Protein AF-A0A498ML73-F1 (afdb_monomer_lite)

Organism: Labeo rohita (NCBI:txid84645)

Sequence (102 aa):
MGKKHIMLTFDMLDWDADGEIGFEEFYLMVCILLSSEHDVEETFISHHFLPVFELLDMDGSKTINLKEFKAAGFLFNLKGSDFKKILNLFDITGDENYRDRF

Foldseek 3Di:
DDPVLVVLVQLLLVLVVPSDRDPVSVVVLVLLVVCQVVVNLVVSCLVCVVVVQSSLPSVVPSARDPVSCVSCVVSNVDDPVNVVVVCVVRCPPPPPPPPPDD

Radius of gyration: 13.8 Å; chains: 1; bounding box: 32×41×28 Å

InterPro domains:
  IPR002048 EF-hand domain [PS50222] (1-36)
  IPR002048 EF-hand domain [SM00054] (5-33)
  IPR002048 EF-hand domain [SM00054] (48-76)
  IPR011992 EF-hand domain pair [SSF47473] (6-95)
  IPR018247 EF-Hand 1, calcium-binding site [PS00018] (57-69)
  IPR042798 EF-hand calcium-binding domain-containing protein 9 [PTHR47065] (3-97)

pLDDT: mean 75.21, std 13.79, range [37.06, 94.38]

Secondary structure (DSSP, 8-state):
--HHHHHHHHHHH--S-SSS--HHHHHHHHHHHHHHHTT-HHHHHHHSHHHHHHHH-TT-SSS--HHHHHHHTTTTT--TTHHHHHHHHH-TT--GGGTT--

Structure (mmCIF, N/CA/C/O backbone):
data_AF-A0A498ML73-F1
#
_entry.id   AF-A0A498ML73-F1
#
loop_
_atom_site.group_PDB
_atom_site.id
_atom_site.type_symbol
_atom_site.label_atom_id
_atom_site.label_alt_id
_atom_site.label_comp_id
_atom_site.label_asym_id
_atom_site.label_entity_id
_atom_site.label_seq_id
_atom_site.pdbx_PDB_ins_code
_atom_site.Cartn_x
_atom_site.Cartn_y
_atom_site.Cartn_z
_atom_site.occupancy
_atom_site.B_iso_or_equiv
_atom_site.auth_seq_id
_atom_site.auth_comp_id
_atom_site.auth_asym_id
_atom_site.auth_atom_id
_atom_site.pdbx_PDB_model_num
ATOM 1 N N . MET A 1 1 ? -16.820 4.961 -11.156 1.00 60.12 1 MET A N 1
ATOM 2 C CA . MET A 1 1 ? -16.530 4.251 -9.890 1.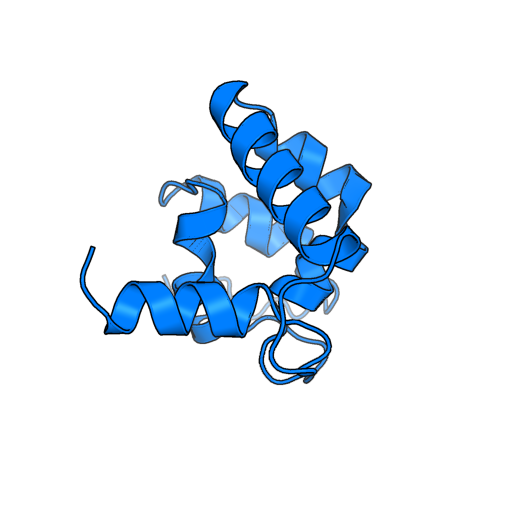00 60.12 1 MET A CA 1
ATOM 3 C C . MET A 1 1 ? -17.735 4.357 -8.967 1.00 60.12 1 MET A C 1
ATOM 5 O O . MET A 1 1 ? -18.358 5.408 -8.937 1.00 60.12 1 MET A O 1
ATOM 9 N N . GLY A 1 2 ? -18.108 3.286 -8.264 1.00 87.31 2 GLY A N 1
ATOM 10 C CA . GLY A 1 2 ? -19.201 3.324 -7.280 1.00 87.31 2 GLY A CA 1
ATOM 11 C C . GLY A 1 2 ? -18.695 3.671 -5.877 1.00 87.31 2 GLY A C 1
ATOM 12 O O . GLY A 1 2 ? -17.541 3.386 -5.571 1.00 87.31 2 GLY A O 1
ATOM 13 N N . LYS A 1 3 ? -19.567 4.207 -5.007 1.00 85.62 3 LYS A N 1
ATOM 14 C CA . LYS A 1 3 ? -19.248 4.609 -3.617 1.00 85.62 3 LYS A CA 1
ATOM 15 C C . LYS A 1 3 ? -18.418 3.572 -2.848 1.00 85.62 3 LYS A C 1
ATOM 17 O O . LYS A 1 3 ? -17.492 3.944 -2.150 1.00 85.62 3 LYS A O 1
ATOM 22 N N . LYS A 1 4 ? -18.705 2.277 -3.019 1.00 82.56 4 LYS A N 1
ATOM 23 C CA . LYS A 1 4 ? -17.956 1.190 -2.365 1.00 82.56 4 LYS A CA 1
ATOM 24 C C . LYS A 1 4 ? -16.471 1.148 -2.737 1.00 82.56 4 LYS A C 1
ATOM 26 O O . LYS A 1 4 ? -15.661 0.895 -1.865 1.00 82.56 4 LYS A O 1
ATOM 31 N N . HIS A 1 5 ? -16.126 1.393 -4.003 1.00 76.12 5 HIS A N 1
ATOM 32 C CA . HIS A 1 5 ? -14.723 1.417 -4.430 1.00 76.12 5 HIS A CA 1
ATOM 33 C C . HIS A 1 5 ? -14.002 2.656 -3.903 1.00 76.12 5 HIS A C 1
ATOM 35 O O . HIS A 1 5 ? -12.834 2.566 -3.562 1.00 76.12 5 HIS A O 1
ATOM 41 N N . ILE A 1 6 ? -14.706 3.790 -3.810 1.00 84.38 6 ILE A N 1
ATOM 42 C CA . ILE A 1 6 ? -14.147 5.023 -3.246 1.00 84.38 6 ILE A CA 1
ATOM 43 C C . ILE A 1 6 ? -13.846 4.830 -1.760 1.00 84.38 6 ILE A C 1
ATOM 45 O O . ILE A 1 6 ? -12.725 5.091 -1.360 1.00 84.38 6 ILE A O 1
ATOM 49 N N . MET A 1 7 ? -14.807 4.320 -0.977 1.00 88.12 7 MET A N 1
ATOM 50 C CA . MET A 1 7 ? -14.592 4.067 0.456 1.00 88.12 7 MET A CA 1
ATOM 51 C C . MET A 1 7 ? -13.476 3.044 0.668 1.00 88.12 7 MET A C 1
ATOM 53 O O . MET A 1 7 ? -12.582 3.302 1.443 1.00 88.12 7 MET A O 1
ATOM 57 N N . LEU A 1 8 ? -13.449 1.950 -0.104 1.00 82.62 8 LEU A N 1
ATOM 58 C CA . LEU A 1 8 ? -12.364 0.973 -0.002 1.00 82.62 8 LEU A CA 1
ATOM 59 C C . LEU A 1 8 ? -10.994 1.585 -0.335 1.00 82.62 8 LEU A C 1
ATOM 61 O O . LEU A 1 8 ? -10.029 1.303 0.3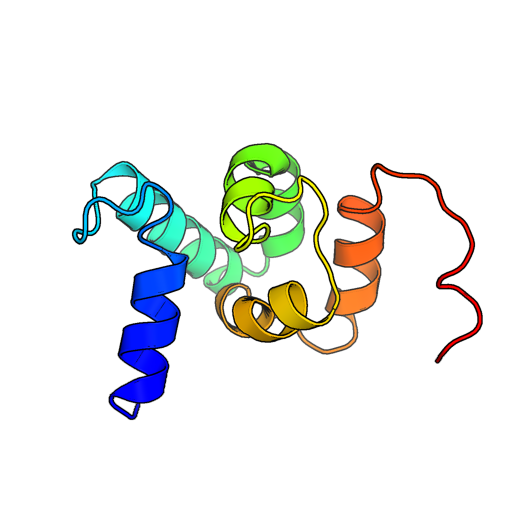48 1.00 82.62 8 LEU A O 1
ATOM 65 N N . THR A 1 9 ? -10.903 2.430 -1.366 1.00 81.19 9 THR A N 1
ATOM 66 C CA . THR A 1 9 ? -9.636 3.106 -1.707 1.00 81.19 9 THR A CA 1
ATOM 67 C C . THR A 1 9 ? -9.230 4.100 -0.622 1.00 81.19 9 THR A C 1
ATOM 69 O O . THR A 1 9 ? -8.051 4.225 -0.333 1.00 81.19 9 THR A O 1
ATOM 72 N N . PHE A 1 10 ? -10.202 4.799 -0.035 1.00 88.81 10 PHE A N 1
ATOM 73 C CA . PHE A 1 10 ? -9.976 5.722 1.070 1.00 88.81 10 PHE A CA 1
ATOM 74 C C . PHE A 1 10 ? -9.449 4.978 2.298 1.00 88.81 10 PHE A C 1
ATOM 76 O O . PHE A 1 10 ? -8.352 5.281 2.735 1.00 88.81 10 PHE A O 1
ATOM 83 N N . ASP A 1 11 ? -10.160 3.941 2.753 1.00 87.25 11 ASP A N 1
ATOM 84 C CA . ASP A 1 11 ? -9.797 3.122 3.920 1.00 87.25 11 ASP A CA 1
ATOM 85 C C . ASP A 1 11 ? -8.408 2.470 3.776 1.00 87.25 11 ASP A C 1
ATOM 87 O O . ASP A 1 11 ? -7.800 2.066 4.756 1.00 87.25 11 ASP A O 1
ATOM 91 N N . MET A 1 12 ? -7.922 2.311 2.543 1.00 81.69 12 MET A N 1
ATOM 92 C CA . MET A 1 12 ? -6.585 1.793 2.267 1.00 81.69 12 MET A CA 1
ATOM 93 C C . MET A 1 12 ? -5.497 2.859 2.311 1.00 81.69 12 MET A C 1
ATOM 95 O O . MET A 1 12 ? -4.354 2.521 2.580 1.00 81.69 12 MET A O 1
ATOM 99 N N . LEU A 1 13 ? -5.821 4.098 1.945 1.00 85.38 13 LEU A N 1
ATOM 100 C CA . LEU A 1 13 ? -4.862 5.199 1.893 1.00 85.38 13 LEU A CA 1
ATOM 101 C C . LEU A 1 13 ? -4.763 5.939 3.230 1.00 85.38 13 LEU A C 1
ATOM 103 O O . LEU A 1 13 ? -3.691 6.454 3.502 1.00 85.38 13 LEU A O 1
ATOM 107 N N . ASP A 1 14 ? -5.844 5.959 4.014 1.00 89.38 14 ASP A N 1
ATOM 108 C CA . ASP A 1 14 ? -5.923 6.425 5.408 1.00 89.38 14 ASP A CA 1
ATOM 109 C C . ASP A 1 14 ? -5.311 5.351 6.328 1.00 89.38 14 ASP A C 1
ATOM 111 O O . ASP A 1 14 ? -6.014 4.594 7.005 1.00 89.38 14 ASP A O 1
ATOM 115 N N . TRP A 1 15 ? -3.989 5.170 6.240 1.00 82.38 15 TRP A N 1
ATOM 116 C CA . TRP A 1 15 ? -3.295 4.075 6.927 1.00 82.38 15 TRP A CA 1
ATOM 117 C C . TRP A 1 15 ? -3.093 4.355 8.415 1.00 82.38 15 TRP A C 1
ATOM 119 O O . TRP A 1 15 ? -2.833 3.421 9.180 1.00 82.38 15 TRP A O 1
ATOM 129 N N . ASP A 1 16 ? -3.177 5.617 8.844 1.00 83.62 16 ASP A N 1
ATOM 130 C CA . ASP A 1 16 ? -3.122 5.982 10.261 1.00 83.62 16 ASP A CA 1
ATOM 131 C C . ASP A 1 16 ? -4.508 6.033 10.931 1.00 83.62 16 ASP A C 1
ATOM 133 O O . ASP A 1 16 ? -4.593 6.102 12.166 1.00 83.62 16 ASP A O 1
ATOM 137 N N . ALA A 1 17 ? -5.568 5.844 10.137 1.00 87.38 17 ALA A N 1
ATOM 138 C CA . ALA A 1 17 ? -6.963 5.767 10.547 1.00 87.38 17 ALA A CA 1
ATOM 139 C C . ALA A 1 17 ? -7.457 7.038 11.258 1.00 87.38 17 ALA A C 1
ATOM 141 O O . ALA A 1 17 ? -8.290 6.959 12.177 1.00 87.38 17 ALA A O 1
ATOM 142 N N . ASP A 1 18 ? -6.947 8.205 10.859 1.00 93.38 18 ASP A N 1
ATOM 143 C CA . ASP A 1 18 ? -7.390 9.500 11.371 1.00 93.38 18 ASP A CA 1
ATOM 144 C C . ASP A 1 18 ? -8.677 10.012 10.692 1.00 93.38 18 ASP A C 1
ATOM 146 O O . ASP A 1 18 ? -9.352 10.908 11.220 1.00 93.38 18 ASP A O 1
ATOM 150 N N . GLY A 1 19 ? -9.102 9.355 9.606 1.00 93.69 19 GLY A N 1
ATOM 151 C CA . GLY A 1 19 ? -10.314 9.677 8.859 1.00 93.69 19 GLY A CA 1
ATOM 152 C C . GLY A 1 19 ? -10.118 10.770 7.809 1.00 93.69 19 GLY A C 1
ATOM 153 O O . GLY A 1 19 ? -11.109 11.243 7.234 1.00 93.69 19 GLY A O 1
ATOM 154 N N . GLU A 1 20 ? -8.878 11.176 7.554 1.00 94.38 20 GLU A N 1
ATOM 155 C CA . GLU A 1 20 ? -8.460 12.096 6.507 1.00 94.38 20 GLU A CA 1
ATOM 156 C C . GLU A 1 20 ? -7.428 11.423 5.584 1.00 94.38 20 GLU A C 1
ATOM 158 O O . GLU A 1 20 ? -7.099 10.258 5.732 1.00 94.38 20 GLU A O 1
ATOM 163 N N . ILE A 1 21 ? -7.017 12.124 4.522 1.00 91.56 21 ILE A N 1
ATOM 164 C CA . ILE A 1 21 ? -5.859 11.712 3.722 1.00 91.56 21 ILE A CA 1
ATOM 165 C C . ILE A 1 21 ? -4.815 12.803 3.892 1.00 91.56 21 ILE A C 1
ATOM 167 O O . ILE A 1 21 ? -4.951 13.897 3.324 1.00 91.56 21 ILE A O 1
ATOM 171 N N . GLY A 1 22 ? -3.800 12.507 4.693 1.00 90.81 22 GLY A N 1
ATOM 172 C CA . GLY A 1 22 ? -2.671 13.375 4.976 1.00 90.81 22 GLY A CA 1
ATOM 173 C C . GLY A 1 22 ? -1.769 13.598 3.762 1.00 90.81 22 GLY A C 1
ATOM 174 O O . GLY A 1 22 ? -1.931 13.018 2.682 1.00 90.81 22 GLY A O 1
ATOM 175 N N . PHE A 1 23 ? -0.773 14.470 3.922 1.00 89.62 23 PHE A N 1
ATOM 176 C CA . PHE A 1 23 ? 0.162 14.766 2.837 1.00 89.62 23 PHE A CA 1
ATOM 177 C C . PHE A 1 23 ? 0.991 13.536 2.456 1.00 89.62 23 PHE A C 1
ATOM 179 O O . PHE A 1 23 ? 1.200 13.286 1.272 1.00 89.62 23 PHE A O 1
ATOM 186 N N . GLU A 1 24 ? 1.448 12.772 3.443 1.00 85.81 24 GLU A N 1
ATOM 187 C CA . GLU A 1 24 ? 2.244 11.561 3.267 1.00 85.81 24 GLU A CA 1
ATOM 188 C C . GLU A 1 24 ? 1.464 10.476 2.507 1.00 85.81 24 GLU A C 1
ATOM 190 O O . GLU A 1 24 ? 1.991 9.882 1.563 1.00 85.81 24 GLU A O 1
ATOM 195 N N . GLU A 1 25 ? 0.196 10.282 2.860 1.00 88.00 25 GLU A N 1
ATOM 196 C CA . GLU A 1 25 ? -0.731 9.328 2.237 1.00 88.00 25 GLU A CA 1
ATOM 197 C C . GLU A 1 25 ? -1.038 9.699 0.791 1.00 88.00 25 GLU A C 1
ATOM 199 O O . GLU A 1 25 ? -0.893 8.890 -0.134 1.00 88.00 25 GLU A O 1
ATOM 204 N N . PHE A 1 26 ? -1.361 10.974 0.568 1.00 88.56 26 PHE A N 1
ATOM 205 C CA . PHE A 1 26 ? -1.550 11.512 -0.770 1.00 88.56 26 PHE A CA 1
ATOM 206 C C . PHE A 1 26 ? -0.270 11.422 -1.614 1.00 88.56 26 PHE A C 1
ATOM 208 O O . PHE A 1 26 ? -0.319 11.065 -2.793 1.00 88.56 26 PHE A O 1
ATOM 215 N N . TYR A 1 27 ? 0.889 11.725 -1.028 1.00 87.19 27 TYR A N 1
ATOM 216 C CA . TYR A 1 27 ? 2.182 11.638 -1.699 1.00 87.19 27 TYR A CA 1
ATOM 217 C C . TYR A 1 27 ? 2.480 10.204 -2.143 1.00 87.19 27 TYR A C 1
ATOM 219 O O . TYR A 1 27 ? 2.832 9.993 -3.306 1.00 87.19 27 TYR A O 1
ATOM 227 N N . LEU A 1 28 ? 2.278 9.212 -1.267 1.00 84.94 28 LEU A N 1
ATOM 228 C CA . LEU A 1 28 ? 2.488 7.809 -1.619 1.00 84.94 28 LEU A CA 1
ATOM 229 C C . LEU A 1 28 ? 1.542 7.374 -2.742 1.00 84.94 28 LEU A C 1
ATOM 231 O O . LEU A 1 28 ? 1.994 6.752 -3.703 1.00 84.94 28 LEU A O 1
ATOM 235 N N . MET A 1 29 ? 0.264 7.764 -2.680 1.00 84.12 29 MET A N 1
ATOM 236 C CA . MET A 1 29 ? -0.701 7.518 -3.756 1.00 84.12 29 MET A CA 1
ATOM 237 C C . MET A 1 29 ? -0.203 8.071 -5.100 1.00 84.12 29 MET A C 1
ATOM 239 O O . MET A 1 29 ? -0.225 7.364 -6.109 1.00 84.12 29 MET A O 1
ATOM 243 N N . VAL A 1 30 ? 0.274 9.319 -5.131 1.00 85.81 30 VAL A N 1
ATOM 244 C CA . VAL A 1 30 ? 0.819 9.937 -6.350 1.00 85.81 30 VAL A CA 1
ATOM 245 C C . VAL A 1 30 ? 2.050 9.180 -6.849 1.00 85.81 30 VAL A C 1
ATOM 247 O O . VAL A 1 30 ? 2.159 8.923 -8.048 1.00 85.81 30 VAL A O 1
ATOM 250 N N . CYS A 1 31 ? 2.956 8.776 -5.958 1.00 86.94 31 CYS A N 1
ATOM 251 C CA . CYS A 1 31 ? 4.126 7.989 -6.334 1.00 86.94 31 CYS A CA 1
ATOM 252 C C . CYS A 1 31 ? 3.755 6.622 -6.926 1.00 86.94 31 CYS A C 1
ATOM 254 O O . CYS A 1 31 ? 4.355 6.219 -7.921 1.00 86.94 31 CYS A O 1
ATOM 256 N N . ILE A 1 32 ? 2.748 5.941 -6.370 1.00 81.94 32 ILE A N 1
ATOM 257 C CA . ILE A 1 32 ? 2.227 4.679 -6.913 1.00 81.94 32 ILE A CA 1
ATOM 258 C C . ILE A 1 32 ? 1.691 4.900 -8.333 1.00 81.94 32 ILE A C 1
ATOM 260 O O . ILE A 1 32 ? 2.082 4.180 -9.253 1.00 81.94 32 ILE A O 1
ATOM 264 N N . LEU A 1 33 ? 0.869 5.933 -8.541 1.00 82.69 33 LEU A N 1
ATOM 265 C CA . LEU A 1 33 ? 0.305 6.253 -9.856 1.00 82.69 33 LEU A CA 1
ATOM 266 C C . LEU A 1 33 ? 1.388 6.580 -10.892 1.00 82.69 33 LEU A C 1
ATOM 268 O O . LEU A 1 33 ? 1.362 6.031 -11.991 1.00 82.69 33 LEU A O 1
ATOM 272 N N . LEU A 1 34 ? 2.368 7.414 -10.531 1.00 84.31 34 LEU A N 1
ATOM 273 C CA . LEU A 1 34 ? 3.500 7.750 -11.400 1.00 84.31 34 LEU A CA 1
ATOM 274 C C . LEU A 1 34 ? 4.370 6.532 -11.708 1.00 84.31 34 LEU A C 1
ATOM 276 O O . LEU A 1 34 ? 4.845 6.383 -12.832 1.00 84.31 34 LEU A O 1
ATOM 280 N N . SER A 1 35 ? 4.573 5.647 -10.726 1.00 84.56 35 SER A N 1
ATOM 281 C CA . SER A 1 35 ? 5.325 4.414 -10.950 1.00 84.56 35 SER A CA 1
ATOM 282 C C . SER A 1 35 ? 4.652 3.537 -12.001 1.00 84.56 35 SER A C 1
ATOM 284 O O . SER A 1 35 ? 5.354 2.943 -12.815 1.00 84.56 35 SER A O 1
ATOM 286 N N . SER A 1 36 ? 3.314 3.534 -12.042 1.00 79.19 36 SER A N 1
ATOM 287 C CA . SER A 1 36 ? 2.575 2.780 -13.048 1.00 79.19 36 SER A CA 1
ATOM 288 C C . SER A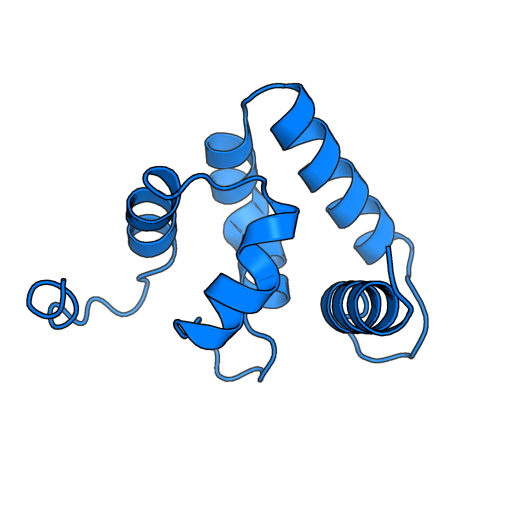 1 36 ? 2.493 3.465 -14.404 1.00 79.19 36 SER A C 1
ATOM 290 O O . SER A 1 36 ? 2.580 2.802 -15.432 1.00 79.19 36 SER A O 1
ATOM 292 N N . GLU A 1 37 ? 2.403 4.795 -14.446 1.00 80.56 37 GLU A N 1
ATOM 293 C CA . GLU A 1 37 ? 2.469 5.540 -15.711 1.00 80.56 37 GLU A CA 1
ATOM 294 C C . GLU A 1 37 ? 3.811 5.338 -16.441 1.00 80.56 37 GLU A C 1
ATOM 296 O O . GLU A 1 37 ? 3.876 5.421 -17.669 1.00 80.56 37 GLU A O 1
ATOM 301 N N . HIS A 1 38 ? 4.878 5.053 -15.692 1.00 84.69 38 HIS A N 1
ATOM 30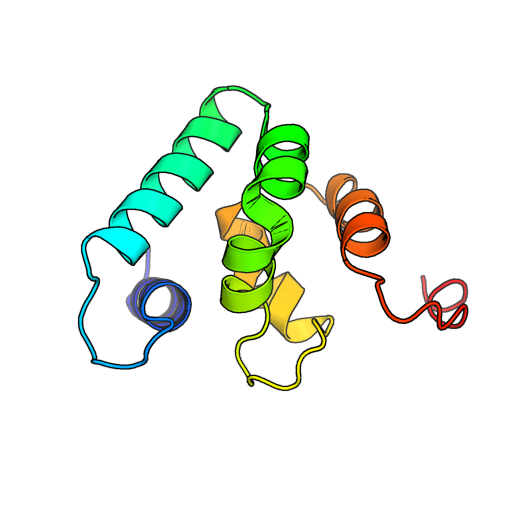2 C CA . HIS A 1 38 ? 6.232 4.886 -16.213 1.00 84.69 38 HIS A CA 1
ATOM 303 C C . HIS A 1 38 ? 6.732 3.432 -16.261 1.00 84.69 38 HIS A C 1
ATOM 305 O O . HIS A 1 38 ? 7.905 3.235 -16.578 1.00 84.69 38 HIS A O 1
ATOM 311 N N . ASP A 1 39 ? 5.887 2.434 -15.971 1.00 81.31 39 ASP A N 1
ATOM 312 C CA . ASP A 1 39 ? 6.251 1.005 -15.926 1.00 81.31 39 ASP A CA 1
ATOM 313 C C . ASP A 1 39 ? 7.460 0.704 -14.991 1.00 81.31 39 ASP A C 1
ATOM 315 O O . ASP A 1 39 ? 8.352 -0.090 -15.315 1.00 81.31 39 ASP A O 1
ATOM 319 N N . VAL A 1 40 ? 7.542 1.381 -13.836 1.00 82.62 40 VAL A N 1
ATOM 320 C CA . VAL A 1 40 ? 8.624 1.238 -12.832 1.00 82.62 40 VAL A CA 1
ATOM 321 C C . VAL A 1 40 ? 8.126 0.779 -11.455 1.00 82.62 40 VAL A C 1
ATOM 323 O O . VAL A 1 40 ? 8.823 0.963 -10.453 1.00 82.62 40 VAL A O 1
ATOM 326 N N . GLU A 1 41 ? 6.955 0.149 -11.377 1.00 79.50 41 GLU A N 1
ATOM 327 C CA . GLU A 1 41 ? 6.317 -0.285 -10.126 1.00 79.50 41 GLU A CA 1
ATOM 328 C C . GLU A 1 41 ? 7.222 -1.220 -9.312 1.00 79.50 41 GLU A C 1
ATOM 330 O O . GLU A 1 41 ? 7.358 -1.053 -8.104 1.00 79.50 41 GLU A O 1
ATOM 335 N N . GLU A 1 42 ? 7.908 -2.164 -9.970 1.00 75.25 42 GLU A N 1
ATOM 336 C CA . GLU A 1 42 ? 8.816 -3.119 -9.310 1.00 75.25 42 GLU A CA 1
ATOM 337 C C . GLU A 1 42 ? 9.967 -2.390 -8.590 1.00 75.25 42 GLU A C 1
ATOM 339 O O . GLU A 1 42 ? 10.274 -2.682 -7.433 1.00 75.25 42 GLU A O 1
ATOM 344 N N . THR A 1 43 ? 10.548 -1.376 -9.244 1.00 80.19 43 THR A N 1
ATOM 345 C CA . THR A 1 43 ? 11.613 -0.539 -8.665 1.00 80.19 43 THR A CA 1
ATOM 346 C C . THR A 1 43 ? 11.070 0.360 -7.558 1.00 80.19 43 THR A C 1
ATOM 348 O O . THR A 1 43 ? 11.737 0.578 -6.546 1.00 80.19 43 THR A O 1
ATOM 351 N N . PHE A 1 44 ? 9.866 0.906 -7.734 1.00 84.25 44 PHE A N 1
ATOM 352 C CA . PHE A 1 44 ? 9.234 1.740 -6.722 1.00 84.25 44 PHE A CA 1
ATOM 353 C C . PHE A 1 44 ? 8.973 0.944 -5.438 1.00 84.25 44 PHE A C 1
ATOM 355 O O . PHE A 1 44 ? 9.421 1.363 -4.368 1.00 84.25 44 PHE A O 1
ATOM 362 N N . ILE A 1 45 ? 8.344 -0.229 -5.566 1.00 78.38 45 ILE A N 1
ATOM 363 C CA . ILE A 1 45 ? 8.041 -1.146 -4.463 1.00 78.38 45 ILE A CA 1
ATOM 364 C C . ILE A 1 45 ? 9.325 -1.589 -3.759 1.00 78.38 45 ILE A C 1
ATOM 366 O O . ILE A 1 45 ? 9.364 -1.596 -2.534 1.00 78.38 45 ILE A O 1
ATOM 370 N N . SER A 1 46 ? 10.400 -1.906 -4.490 1.00 77.12 46 SER A N 1
ATOM 371 C CA . SER A 1 46 ? 11.654 -2.335 -3.857 1.00 77.12 46 SER A CA 1
ATOM 372 C C . SER A 1 46 ? 12.302 -1.239 -3.002 1.00 77.12 46 SER A C 1
ATOM 374 O O . SER A 1 46 ? 12.891 -1.537 -1.966 1.00 77.12 46 SER A O 1
ATOM 376 N N . HIS A 1 47 ? 12.217 0.028 -3.425 1.00 82.56 47 HIS A N 1
ATOM 377 C CA . HIS A 1 47 ? 12.809 1.159 -2.697 1.00 82.56 47 HIS A CA 1
ATOM 378 C C . HIS A 1 47 ? 11.914 1.687 -1.572 1.00 82.56 47 HIS A C 1
ATOM 380 O O . HIS A 1 47 ? 12.425 2.194 -0.577 1.00 82.56 47 HIS A O 1
ATOM 386 N N . HIS A 1 48 ? 10.595 1.551 -1.715 1.00 81.38 48 HIS A N 1
ATOM 387 C CA . HIS A 1 48 ? 9.595 2.024 -0.754 1.00 81.38 48 HIS A CA 1
ATOM 388 C C . HIS A 1 48 ? 8.876 0.854 -0.080 1.00 81.38 48 HIS A C 1
ATOM 390 O O . HIS A 1 48 ? 7.707 0.954 0.280 1.00 81.38 48 HIS A O 1
ATOM 396 N N . PHE A 1 49 ? 9.594 -0.258 0.093 1.00 78.00 49 PHE A N 1
ATOM 397 C CA . PHE A 1 49 ? 9.050 -1.518 0.583 1.00 78.00 49 PHE A CA 1
ATOM 398 C C . PHE A 1 49 ? 8.270 -1.359 1.888 1.00 78.00 49 PHE A C 1
ATOM 400 O O . PHE A 1 49 ? 7.177 -1.893 1.992 1.00 78.00 49 PHE A O 1
ATOM 407 N N . LEU A 1 50 ? 8.816 -0.631 2.869 1.00 81.62 50 LEU A N 1
ATOM 408 C CA . LEU A 1 50 ? 8.195 -0.479 4.189 1.00 81.62 50 LEU A CA 1
ATOM 409 C C . LEU A 1 50 ? 6.855 0.280 4.115 1.00 81.62 50 LEU A C 1
ATOM 411 O O . LEU A 1 50 ? 5.852 -0.311 4.502 1.00 81.62 50 LEU A O 1
ATOM 415 N N . PRO A 1 51 ? 6.786 1.499 3.540 1.00 80.88 51 PRO A N 1
ATOM 416 C CA . PRO A 1 51 ? 5.508 2.185 3.333 1.00 80.88 51 PRO A CA 1
ATOM 417 C C . PRO A 1 51 ? 4.500 1.377 2.512 1.00 80.88 51 PRO A C 1
ATOM 419 O O . PRO A 1 51 ? 3.315 1.357 2.819 1.00 80.88 51 PRO A O 1
ATOM 422 N N . VAL A 1 52 ? 4.958 0.684 1.463 1.00 81.12 52 VAL A N 1
ATOM 423 C CA . VAL A 1 52 ? 4.071 -0.156 0.647 1.00 81.12 52 VAL A CA 1
ATOM 424 C C . VAL A 1 52 ? 3.585 -1.372 1.438 1.00 81.12 52 VAL A C 1
ATOM 426 O O . VAL A 1 52 ? 2.440 -1.773 1.285 1.00 81.12 52 VAL A O 1
ATOM 429 N N . PHE A 1 53 ? 4.425 -1.966 2.281 1.00 81.06 53 PHE A N 1
ATOM 430 C CA . PHE A 1 53 ? 4.040 -3.080 3.138 1.00 81.06 53 PHE A CA 1
ATOM 431 C C . PHE A 1 53 ? 2.976 -2.657 4.150 1.00 81.06 53 PHE A C 1
ATOM 433 O O . PHE A 1 53 ? 1.960 -3.331 4.263 1.00 81.06 53 PHE A O 1
ATOM 440 N N . GLU A 1 54 ? 3.188 -1.533 4.835 1.00 81.75 54 GLU A N 1
ATOM 441 C CA . GLU A 1 54 ? 2.234 -0.975 5.803 1.00 81.75 54 GLU A CA 1
ATOM 442 C C . GLU A 1 54 ? 0.893 -0.640 5.136 1.00 81.75 54 GLU A C 1
ATOM 444 O O . GLU A 1 54 ? -0.155 -0.966 5.680 1.00 81.75 54 GLU A O 1
ATOM 449 N N . LEU A 1 55 ? 0.917 -0.117 3.904 1.00 82.44 55 LEU A N 1
ATOM 450 C CA . LEU A 1 55 ? -0.284 0.099 3.089 1.00 82.44 55 LEU A CA 1
ATOM 451 C C . LEU A 1 55 ? -1.037 -1.208 2.757 1.00 82.44 55 LEU A C 1
ATOM 453 O O . LEU A 1 55 ? -2.258 -1.218 2.601 1.00 82.44 55 LEU A O 1
ATOM 457 N N . LEU A 1 56 ? -0.312 -2.314 2.569 1.00 81.44 56 LEU A N 1
ATOM 458 C CA . LEU A 1 56 ? -0.891 -3.611 2.208 1.00 81.44 56 LEU A CA 1
ATOM 459 C C . LEU A 1 56 ? -1.379 -4.407 3.430 1.00 81.44 56 LEU A C 1
ATOM 461 O O . LEU A 1 56 ? -2.309 -5.197 3.284 1.00 81.44 56 LEU A O 1
A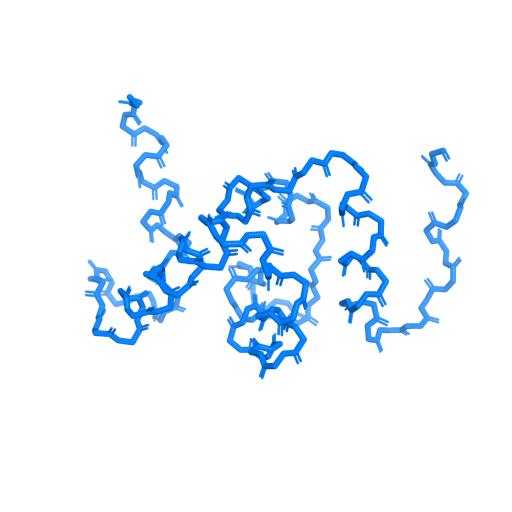TOM 465 N N . ASP A 1 57 ? -0.776 -4.216 4.600 1.00 83.25 57 ASP A N 1
ATOM 466 C CA . ASP A 1 57 ? -1.091 -4.890 5.870 1.00 83.25 57 ASP A CA 1
ATOM 467 C C . ASP A 1 57 ? -2.305 -4.247 6.566 1.00 83.25 57 ASP A C 1
ATOM 469 O O . ASP A 1 57 ? -2.204 -3.650 7.636 1.00 83.25 57 ASP A O 1
ATOM 473 N N . MET A 1 58 ? -3.474 -4.348 5.929 1.00 81.88 58 MET A N 1
ATOM 474 C CA . MET A 1 58 ? -4.698 -3.649 6.353 1.00 81.88 58 MET A CA 1
ATOM 475 C C . MET A 1 58 ? -5.180 -4.032 7.756 1.00 81.88 58 MET A C 1
ATOM 477 O O . MET A 1 58 ? -5.882 -3.249 8.396 1.00 81.88 58 MET A O 1
ATOM 481 N N . ASP A 1 59 ? -4.886 -5.248 8.222 1.00 83.25 59 ASP A N 1
ATOM 482 C CA . ASP A 1 59 ? -5.255 -5.695 9.567 1.00 83.25 59 ASP A CA 1
ATOM 483 C C . ASP A 1 59 ? -4.144 -5.502 10.618 1.00 83.25 59 ASP A C 1
ATOM 485 O O . ASP A 1 59 ? -4.348 -5.823 11.795 1.00 83.25 59 ASP A O 1
ATOM 489 N N . GLY A 1 60 ? -2.993 -4.945 10.219 1.00 83.88 60 GLY A N 1
ATOM 490 C CA . GLY A 1 60 ? -1.836 -4.710 11.082 1.00 83.88 60 GLY A CA 1
ATOM 491 C C . GLY A 1 60 ? -1.194 -5.995 11.619 1.00 83.88 60 GLY A C 1
ATOM 492 O O . GLY A 1 60 ? -0.507 -5.964 12.651 1.00 83.88 60 GLY A O 1
ATOM 493 N N . SER A 1 61 ? -1.442 -7.145 10.982 1.00 85.31 61 SER A N 1
ATOM 494 C CA . SER A 1 61 ? -0.910 -8.449 11.396 1.00 85.31 61 SER A CA 1
ATOM 495 C C . SER A 1 61 ? 0.593 -8.595 11.173 1.00 85.31 61 SER A C 1
ATOM 497 O O . SER A 1 61 ? 1.193 -9.551 11.677 1.00 85.31 61 SER A O 1
ATOM 499 N N . LYS A 1 62 ? 1.221 -7.646 10.472 1.00 83.12 62 LYS A N 1
ATOM 500 C CA . LYS A 1 62 ? 2.605 -7.702 9.987 1.00 83.12 62 LYS A CA 1
ATOM 501 C C . LYS A 1 62 ? 2.813 -8.824 8.980 1.00 83.12 62 LYS A C 1
ATOM 503 O O . LYS A 1 62 ? 3.931 -9.325 8.834 1.00 83.12 62 LYS A O 1
ATOM 508 N N . THR A 1 63 ? 1.750 -9.225 8.287 1.00 80.31 63 THR A N 1
ATOM 509 C CA . THR A 1 63 ? 1.783 -10.213 7.209 1.00 80.31 63 THR A CA 1
ATOM 510 C C . THR A 1 63 ? 0.760 -9.842 6.151 1.00 80.31 63 THR A C 1
ATOM 512 O O . THR A 1 63 ? -0.373 -9.548 6.485 1.00 80.31 63 THR A O 1
ATOM 515 N N . ILE A 1 64 ? 1.116 -9.932 4.869 1.00 77.75 64 ILE A N 1
ATOM 516 C CA . ILE A 1 64 ? 0.159 -9.650 3.793 1.00 77.75 64 ILE A CA 1
ATOM 517 C C . ILE A 1 64 ? -0.499 -10.958 3.357 1.00 77.75 64 ILE A C 1
ATOM 519 O O . ILE A 1 64 ? 0.137 -11.830 2.757 1.00 77.75 64 ILE A O 1
ATOM 523 N N . ASN A 1 65 ? -1.793 -11.100 3.624 1.00 78.94 65 ASN A N 1
ATOM 524 C CA . ASN A 1 65 ? -2.567 -12.254 3.191 1.00 78.94 65 ASN A CA 1
ATOM 525 C C . ASN A 1 65 ? -3.179 -12.057 1.786 1.00 78.94 65 ASN A C 1
ATOM 527 O O . ASN A 1 65 ? -3.245 -10.965 1.222 1.00 78.94 65 ASN A O 1
ATOM 531 N N . LEU A 1 66 ? -3.680 -13.146 1.184 1.00 75.25 66 LEU A N 1
ATOM 532 C CA . LEU A 1 66 ? -4.230 -13.115 -0.180 1.00 75.25 66 LEU A CA 1
ATOM 533 C C . LEU A 1 66 ? -5.429 -12.161 -0.341 1.00 75.25 66 LEU A C 1
ATOM 535 O O . LEU A 1 66 ? -5.687 -11.694 -1.452 1.00 75.25 66 LEU A O 1
ATOM 539 N N . LYS A 1 67 ? -6.209 -11.922 0.720 1.00 81.56 67 LYS A N 1
ATOM 540 C CA . LYS A 1 67 ? -7.371 -11.026 0.657 1.00 81.56 67 LYS A CA 1
ATOM 541 C C . LYS A 1 67 ? -6.922 -9.574 0.617 1.00 81.56 67 LYS A C 1
ATOM 543 O O . LYS A 1 67 ? -7.406 -8.851 -0.246 1.00 81.56 67 LYS A O 1
ATOM 548 N N . GLU A 1 68 ? -5.990 -9.196 1.483 1.00 80.50 68 GLU A N 1
ATOM 549 C CA . GLU A 1 68 ? -5.387 -7.859 1.524 1.00 80.50 68 GLU A CA 1
ATOM 550 C C . GLU A 1 68 ? -4.708 -7.530 0.200 1.00 80.50 68 GLU A C 1
ATOM 552 O O . GLU A 1 68 ? -5.022 -6.529 -0.442 1.00 80.50 68 GLU A O 1
ATOM 557 N N . PHE A 1 69 ? -3.901 -8.462 -0.310 1.00 76.06 69 PHE A N 1
ATOM 558 C CA . PHE A 1 69 ? -3.253 -8.289 -1.603 1.00 76.06 69 PHE A CA 1
ATOM 559 C C . PHE A 1 69 ? -4.256 -8.121 -2.752 1.00 76.06 69 PHE A C 1
ATOM 561 O O . PHE A 1 69 ? -4.084 -7.272 -3.620 1.00 76.06 69 PHE A O 1
ATOM 568 N N . LYS A 1 70 ? -5.336 -8.917 -2.786 1.00 76.00 70 LYS A N 1
ATOM 569 C CA . LYS A 1 70 ? -6.385 -8.779 -3.814 1.00 76.00 70 LYS A CA 1
ATOM 570 C C . LYS A 1 70 ? -7.174 -7.484 -3.675 1.00 76.00 70 LYS A C 1
ATOM 572 O O . LYS A 1 70 ? -7.593 -6.937 -4.692 1.00 76.00 70 LYS A O 1
ATOM 577 N N . ALA A 1 71 ? -7.401 -7.032 -2.446 1.00 77.88 71 ALA A N 1
ATOM 578 C CA . ALA A 1 71 ? -8.052 -5.763 -2.178 1.00 77.88 71 ALA A CA 1
ATOM 579 C C . ALA A 1 71 ? -7.181 -4.596 -2.654 1.00 77.88 71 ALA A C 1
ATOM 581 O O . ALA A 1 71 ? -7.740 -3.642 -3.171 1.00 77.88 71 ALA A O 1
ATOM 582 N N . ALA A 1 72 ? -5.849 -4.713 -2.583 1.00 75.38 72 ALA A N 1
ATOM 583 C CA . ALA A 1 72 ? -4.913 -3.650 -2.947 1.00 75.38 72 ALA A CA 1
ATOM 584 C C . ALA A 1 72 ? -4.282 -3.713 -4.332 1.00 75.38 72 ALA A C 1
ATOM 586 O O . ALA A 1 72 ? -3.797 -2.699 -4.829 1.00 75.38 72 ALA A O 1
ATOM 587 N N . GLY A 1 73 ? -4.301 -4.870 -4.990 1.00 72.12 73 GLY A N 1
ATOM 588 C CA . GLY A 1 73 ? -3.588 -5.078 -6.252 1.00 72.12 73 GLY A CA 1
ATOM 589 C C . GLY A 1 73 ? -4.006 -4.127 -7.378 1.00 72.12 73 GLY A C 1
ATOM 590 O O . GLY A 1 73 ? -3.228 -3.901 -8.302 1.00 72.12 73 GLY A O 1
ATOM 591 N N . PHE A 1 74 ? -5.200 -3.526 -7.290 1.00 74.50 74 PHE A N 1
ATOM 592 C CA . PHE A 1 74 ? -5.649 -2.512 -8.245 1.00 74.50 74 PHE A CA 1
ATOM 593 C C . PHE A 1 74 ? -4.858 -1.197 -8.158 1.00 74.50 74 PHE A C 1
ATOM 595 O O . PHE A 1 74 ? -4.748 -0.520 -9.176 1.00 74.50 74 PHE A O 1
ATOM 602 N N . LEU A 1 75 ? -4.311 -0.836 -6.987 1.00 71.75 75 LEU A N 1
ATOM 603 C CA . LEU A 1 75 ? -3.550 0.408 -6.793 1.00 71.75 75 LEU A CA 1
ATOM 604 C C . LEU A 1 75 ? -2.269 0.418 -7.626 1.00 71.75 75 LEU A C 1
ATOM 606 O O . LEU A 1 75 ? -1.886 1.443 -8.173 1.00 71.75 75 LEU A O 1
ATOM 610 N N . PHE A 1 76 ? -1.647 -0.746 -7.757 1.00 69.44 76 PHE A N 1
ATOM 611 C CA . PHE A 1 76 ? -0.351 -0.919 -8.401 1.00 69.44 76 PHE A CA 1
ATOM 612 C C . PHE A 1 76 ? -0.470 -1.403 -9.854 1.00 69.44 76 PHE A C 1
ATOM 614 O O . PHE A 1 76 ? 0.527 -1.808 -10.437 1.00 69.44 76 PHE A O 1
ATOM 621 N N . ASN A 1 77 ? -1.685 -1.420 -10.427 1.00 67.06 77 ASN A N 1
ATOM 622 C CA . ASN A 1 77 ? -1.952 -1.905 -11.791 1.00 67.06 77 ASN A CA 1
ATOM 623 C C . ASN A 1 77 ? -1.383 -3.313 -12.078 1.00 67.06 77 ASN A C 1
ATOM 625 O O . ASN A 1 77 ? -1.036 -3.658 -13.209 1.00 67.06 77 ASN A O 1
ATOM 629 N N . LEU A 1 78 ? -1.286 -4.147 -11.041 1.00 62.34 78 LEU A N 1
ATOM 630 C CA . LEU A 1 78 ? -0.587 -5.424 -11.126 1.00 62.34 78 LEU A CA 1
ATOM 631 C C . LEU A 1 78 ? -1.409 -6.392 -11.963 1.00 62.34 78 LEU A C 1
ATOM 633 O O . LEU A 1 78 ? -2.521 -6.784 -11.593 1.00 62.34 78 LEU A O 1
ATOM 637 N N . LYS A 1 79 ? -0.856 -6.816 -13.099 1.00 60.97 79 LYS A N 1
ATOM 638 C CA . LYS A 1 79 ? -1.434 -7.908 -13.882 1.00 60.97 79 LYS A CA 1
ATOM 639 C C . LYS A 1 79 ? -1.127 -9.223 -13.169 1.00 60.97 79 LYS A C 1
ATOM 641 O O . LYS A 1 79 ? -0.227 -9.325 -12.340 1.00 60.97 79 LYS A O 1
ATOM 646 N N . GLY A 1 80 ? -1.866 -10.281 -13.500 1.00 53.91 80 GLY A N 1
ATOM 647 C CA . GLY A 1 80 ? -1.743 -11.579 -12.819 1.00 53.91 80 GLY A CA 1
ATOM 648 C C . GLY A 1 80 ? -0.331 -12.197 -12.810 1.00 53.91 80 GLY A C 1
ATOM 649 O O . GLY A 1 80 ? -0.066 -13.060 -11.981 1.00 53.91 80 GLY A O 1
ATOM 650 N N . SER A 1 81 ? 0.585 -11.769 -13.689 1.00 54.66 81 SER A N 1
ATOM 651 C CA . SER A 1 81 ? 2.006 -12.156 -13.673 1.00 54.66 81 SER A CA 1
ATOM 652 C C . SER A 1 81 ? 2.844 -11.407 -12.630 1.00 54.66 81 SER A C 1
ATOM 654 O O . SER A 1 81 ? 3.810 -11.970 -12.112 1.00 54.66 81 SER A O 1
ATOM 656 N N . ASP A 1 82 ? 2.465 -10.178 -12.286 1.00 61.69 82 ASP A N 1
ATOM 657 C CA . ASP A 1 82 ? 3.183 -9.315 -11.336 1.00 61.69 82 ASP A CA 1
ATOM 658 C C . ASP A 1 82 ? 2.903 -9.751 -9.888 1.00 61.69 82 ASP A C 1
ATOM 660 O O . ASP A 1 82 ? 3.761 -9.639 -9.013 1.00 61.69 82 ASP A O 1
ATOM 664 N N . PHE A 1 83 ? 1.752 -10.407 -9.685 1.00 57.12 83 PHE A N 1
ATOM 665 C CA . PHE A 1 83 ? 1.339 -11.109 -8.464 1.00 57.12 83 PHE A CA 1
ATOM 666 C C . PHE A 1 83 ? 2.444 -11.999 -7.878 1.00 57.12 83 PHE A C 1
ATOM 668 O O . PHE A 1 83 ? 2.733 -11.941 -6.687 1.00 57.12 83 PHE A O 1
ATOM 675 N N . LYS A 1 84 ? 3.092 -12.822 -8.713 1.00 60.16 84 LYS A N 1
ATOM 676 C CA . LYS A 1 84 ? 4.068 -13.817 -8.241 1.00 60.16 84 LYS A CA 1
ATOM 677 C C . LYS A 1 84 ? 5.413 -13.183 -7.882 1.00 60.16 84 LYS A C 1
ATOM 679 O O . LYS A 1 84 ? 6.107 -13.680 -7.002 1.00 60.16 84 LYS A O 1
ATOM 684 N N . LYS A 1 85 ? 5.779 -12.090 -8.556 1.00 64.38 85 LYS A N 1
ATOM 685 C CA . LYS A 1 85 ? 7.015 -11.349 -8.280 1.00 64.38 85 LYS A CA 1
ATOM 686 C C . LYS A 1 85 ? 6.911 -10.567 -6.980 1.00 64.38 85 LYS A C 1
ATOM 688 O O . LYS A 1 85 ? 7.820 -10.615 -6.163 1.00 64.38 85 LYS A O 1
ATOM 693 N N . ILE A 1 86 ? 5.783 -9.895 -6.788 1.00 63.88 86 ILE A N 1
ATOM 694 C CA . ILE A 1 86 ? 5.554 -9.050 -5.625 1.00 63.88 86 ILE A CA 1
ATOM 695 C C . ILE A 1 86 ? 5.348 -9.891 -4.365 1.00 63.88 86 ILE A C 1
ATOM 697 O O . ILE A 1 86 ? 5.925 -9.570 -3.333 1.00 63.88 86 ILE A O 1
ATOM 701 N N . LEU A 1 87 ? 4.645 -11.025 -4.453 1.00 60.62 87 LEU A N 1
ATOM 702 C CA . LEU A 1 87 ? 4.589 -11.976 -3.340 1.00 60.62 87 LEU A CA 1
ATOM 703 C C . LEU A 1 87 ? 5.979 -12.482 -2.940 1.00 60.62 87 LEU A C 1
ATOM 705 O O . LEU A 1 87 ? 6.275 -12.525 -1.756 1.00 60.62 87 LEU A O 1
ATOM 709 N N . ASN A 1 88 ? 6.857 -12.789 -3.900 1.00 64.44 88 ASN A N 1
ATOM 710 C CA . ASN A 1 88 ? 8.235 -13.181 -3.586 1.00 64.44 88 ASN A CA 1
ATOM 711 C C . ASN A 1 88 ? 9.064 -12.039 -2.962 1.00 64.44 88 ASN A C 1
ATOM 713 O O . ASN A 1 88 ? 10.015 -12.323 -2.243 1.00 64.44 88 ASN A O 1
ATOM 717 N N . LEU A 1 89 ? 8.748 -10.770 -3.253 1.00 63.06 89 LEU A N 1
ATOM 718 C CA . LEU A 1 89 ? 9.392 -9.605 -2.629 1.00 63.06 89 LEU A CA 1
ATOM 719 C C . LEU A 1 89 ? 8.900 -9.376 -1.190 1.00 63.06 89 LEU A C 1
ATOM 721 O O . LEU A 1 89 ? 9.684 -8.949 -0.347 1.00 63.06 89 LEU A O 1
ATOM 725 N N . PHE A 1 90 ? 7.622 -9.660 -0.916 1.00 60.38 90 PHE A N 1
ATOM 726 C CA . PHE A 1 90 ? 6.984 -9.477 0.394 1.00 60.38 90 PHE A CA 1
ATOM 727 C C . PHE A 1 90 ? 7.025 -10.704 1.311 1.00 60.38 90 PHE A C 1
ATOM 729 O O . PHE A 1 90 ? 6.728 -10.568 2.497 1.00 60.38 90 PHE A O 1
ATOM 736 N N . ASP A 1 91 ? 7.407 -11.881 0.808 1.00 61.59 91 ASP A N 1
ATOM 737 C CA . ASP A 1 91 ? 7.586 -13.099 1.606 1.00 61.59 91 ASP A CA 1
ATOM 738 C C . ASP A 1 91 ? 8.848 -13.008 2.487 1.00 61.59 91 ASP A C 1
ATOM 740 O O . ASP A 1 91 ? 9.863 -13.669 2.276 1.00 61.59 91 ASP A O 1
ATOM 744 N N . ILE A 1 92 ? 8.774 -12.142 3.499 1.00 52.31 92 ILE A N 1
ATOM 745 C CA . ILE A 1 92 ? 9.765 -11.974 4.569 1.00 52.31 92 ILE A CA 1
ATOM 746 C C . ILE A 1 92 ? 9.739 -13.165 5.546 1.00 52.31 92 ILE A C 1
ATOM 748 O O . ILE A 1 92 ? 10.665 -13.339 6.338 1.00 52.31 92 ILE A O 1
ATOM 752 N N . THR A 1 93 ? 8.720 -14.027 5.488 1.00 49.53 93 THR A N 1
ATOM 753 C CA . THR A 1 93 ? 8.552 -15.132 6.442 1.00 49.53 93 THR A CA 1
ATOM 754 C C . THR A 1 93 ? 9.268 -16.424 6.065 1.00 49.53 93 THR A C 1
ATOM 756 O O . THR A 1 93 ? 9.517 -17.235 6.955 1.00 49.53 93 THR A O 1
ATOM 759 N N . GLY A 1 94 ? 9.639 -16.629 4.796 1.00 47.47 94 GLY A N 1
ATOM 760 C CA . GLY A 1 94 ? 10.341 -17.847 4.380 1.00 47.47 94 GLY A CA 1
ATOM 761 C C . GLY A 1 94 ? 9.559 -19.134 4.672 1.00 47.47 94 GLY A C 1
ATOM 762 O O . GLY A 1 94 ? 10.167 -20.172 4.928 1.00 47.47 94 GLY A O 1
ATOM 763 N N . ASP A 1 95 ? 8.224 -19.080 4.670 1.00 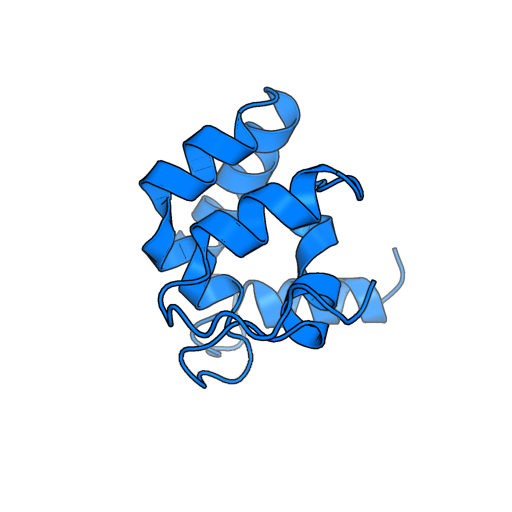48.81 95 ASP A N 1
ATOM 764 C CA . ASP A 1 95 ? 7.397 -20.273 4.841 1.00 48.81 95 ASP A CA 1
ATOM 765 C C . ASP A 1 95 ? 7.079 -20.841 3.451 1.00 48.81 95 ASP A C 1
ATOM 767 O O . ASP A 1 95 ? 6.199 -20.366 2.732 1.00 48.81 95 ASP A O 1
ATOM 771 N N . GLU A 1 96 ? 7.845 -21.859 3.048 1.00 47.00 96 GLU A N 1
ATOM 772 C CA . GLU A 1 96 ? 7.868 -22.479 1.712 1.00 47.00 96 GLU A CA 1
ATOM 773 C C . GLU A 1 96 ? 6.522 -23.081 1.229 1.00 47.00 96 GLU A C 1
ATOM 775 O O . GLU A 1 96 ? 6.450 -23.681 0.154 1.00 47.00 96 GLU A O 1
ATOM 780 N N . ASN A 1 97 ? 5.423 -22.917 1.965 1.00 45.53 97 ASN A N 1
ATOM 781 C CA . ASN A 1 97 ? 4.185 -23.677 1.784 1.00 45.53 97 ASN A CA 1
ATOM 782 C C . ASN A 1 97 ? 3.149 -23.094 0.803 1.00 45.53 97 ASN A C 1
ATOM 784 O O . ASN A 1 97 ? 2.091 -23.696 0.609 1.00 45.53 97 ASN A O 1
ATOM 788 N N . TYR A 1 98 ? 3.419 -21.977 0.120 1.00 47.59 98 TYR A N 1
ATOM 789 C CA . TYR A 1 98 ? 2.499 -21.457 -0.910 1.00 47.59 98 TYR A CA 1
ATOM 790 C C . TYR A 1 98 ? 2.719 -22.042 -2.315 1.00 47.59 98 TYR A C 1
ATOM 792 O O . TYR A 1 98 ? 1.930 -21.765 -3.222 1.00 47.59 98 TYR A O 1
ATOM 800 N N . ARG A 1 99 ? 3.751 -22.876 -2.514 1.00 45.06 99 ARG A N 1
ATOM 801 C CA . ARG A 1 99 ? 4.091 -23.444 -3.832 1.00 45.06 99 ARG A CA 1
ATOM 802 C C . ARG A 1 99 ? 3.087 -24.471 -4.373 1.00 45.06 99 ARG A C 1
ATOM 804 O O . ARG A 1 99 ? 3.029 -24.625 -5.588 1.00 45.06 99 ARG A O 1
ATOM 811 N N . ASP A 1 100 ? 2.243 -25.065 -3.527 1.00 37.06 100 ASP A N 1
ATOM 812 C CA . ASP A 1 100 ? 1.382 -26.200 -3.913 1.00 37.06 100 ASP A CA 1
ATOM 813 C C . ASP A 1 100 ? -0.127 -25.888 -3.997 1.00 37.06 100 ASP A C 1
ATOM 815 O O . ASP A 1 100 ? -0.952 -26.803 -3.981 1.00 37.06 100 ASP A O 1
ATOM 819 N N . ARG A 1 101 ? -0.541 -24.613 -4.077 1.00 40.44 101 ARG A N 1
ATOM 820 C CA . ARG A 1 101 ? -1.980 -24.257 -4.148 1.00 40.44 101 ARG A CA 1
ATOM 821 C C . ARG A 1 101 ? -2.469 -23.565 -5.420 1.00 40.44 101 ARG A C 1
ATOM 823 O O . ARG A 1 101 ? -3.641 -23.190 -5.443 1.00 40.44 101 ARG A O 1
ATOM 830 N N . PHE A 1 102 ? -1.653 -23.460 -6.470 1.00 38.50 102 PHE A N 1
ATOM 831 C CA . PHE A 1 102 ? -2.103 -22.995 -7.791 1.00 38.50 102 PHE A CA 1
ATOM 832 C C . PHE A 1 102 ? -1.369 -23.690 -8.935 1.00 38.50 102 PHE A C 1
ATOM 834 O O . PHE A 1 102 ? -0.126 -23.557 -8.997 1.00 38.50 102 PHE A O 1
#